Protein AF-A0AAE7DDM7-F1 (afdb_monomer)

Solvent-accessible surface area (backbone atoms only — not comparable to full-atom values): 5883 Å² total; per-residue (Å²): 128,86,75,72,71,53,76,59,52,68,69,49,51,85,79,43,56,76,67,56,48,60,68,43,47,63,59,51,53,55,54,59,73,66,67,57,58,72,69,60,44,40,55,54,49,48,34,56,48,50,20,66,66,39,81,46,70,69,49,22,53,51,31,35,52,51,43,35,53,48,32,52,49,36,30,76,70,62,76,42,50,70,68,55,27,51,56,51,36,50,52,37,52,54,48,34,51,53,35,51,57,60,67,75,105

Radius of gyration: 13.32 Å; Cα contacts (8 Å, |Δi|>4): 83; chains: 1; bounding box: 27×34×37 Å

Organism: NCBI:txid198618

Mean predicted aligned error: 4.73 Å

Structure (mmCIF, N/CA/C/O backbone):
data_AF-A0AAE7DDM7-F1
#
_entry.id   AF-A0AAE7DDM7-F1
#
loop_
_atom_site.group_PDB
_atom_site.id
_atom_site.type_symbol
_atom_site.label_atom_id
_atom_site.label_alt_id
_atom_site.label_comp_id
_atom_site.label_asym_id
_atom_site.label_entity_id
_atom_site.label_seq_id
_atom_site.pdbx_PDB_ins_code
_atom_site.Cartn_x
_atom_site.Cartn_y
_atom_site.Cartn_z
_atom_site.occupancy
_atom_site.B_iso_or_equiv
_atom_site.auth_seq_id
_atom_site.auth_comp_id
_atom_site.auth_asym_id
_atom_site.auth_atom_id
_atom_site.pdbx_PDB_model_num
ATOM 1 N N . MET A 1 1 ? -14.507 24.009 -0.624 1.00 38.53 1 MET A N 1
ATOM 2 C CA . MET A 1 1 ? -13.069 24.293 -0.424 1.00 38.53 1 MET A CA 1
ATOM 3 C C . MET A 1 1 ? -12.324 23.201 -1.165 1.00 38.53 1 MET A C 1
ATOM 5 O O . MET A 1 1 ? -12.713 22.061 -0.948 1.00 38.53 1 MET A O 1
ATOM 9 N N . PRO A 1 2 ? -11.384 23.482 -2.085 1.00 43.41 2 PRO A N 1
ATOM 10 C CA . PRO A 1 2 ? -10.632 22.397 -2.695 1.00 43.41 2 PRO A CA 1
ATOM 11 C C . PRO A 1 2 ? -9.818 21.725 -1.590 1.00 43.41 2 PRO A C 1
ATOM 13 O O . PRO A 1 2 ? -9.114 22.400 -0.838 1.00 43.41 2 PRO A O 1
ATOM 16 N N . ASP A 1 3 ? -10.035 20.420 -1.458 1.00 46.34 3 ASP A N 1
ATOM 17 C CA . ASP A 1 3 ? -9.396 19.514 -0.521 1.00 46.34 3 ASP A CA 1
ATOM 18 C C . ASP A 1 3 ? -7.917 19.848 -0.342 1.00 46.34 3 ASP A C 1
ATOM 20 O O . ASP A 1 3 ? -7.105 19.661 -1.251 1.00 46.34 3 ASP A O 1
ATOM 24 N N . SER A 1 4 ? -7.561 20.325 0.851 1.00 50.06 4 SER A N 1
ATOM 25 C CA . SER A 1 4 ? -6.174 20.340 1.291 1.00 50.06 4 SER A CA 1
ATOM 26 C C . SER A 1 4 ? -5.641 18.927 1.103 1.00 50.06 4 SER A C 1
ATOM 28 O O . SER A 1 4 ? -6.160 17.990 1.716 1.00 50.06 4 SER A O 1
ATOM 30 N N . CYS A 1 5 ? -4.656 18.775 0.219 1.00 52.72 5 CYS A N 1
ATOM 31 C CA . CYS A 1 5 ? -3.901 17.544 0.060 1.00 52.72 5 CYS A CA 1
ATOM 32 C C . CYS A 1 5 ? -3.565 17.035 1.474 1.00 52.72 5 CYS A C 1
ATOM 34 O O . CYS A 1 5 ? -2.960 17.805 2.229 1.00 52.72 5 CYS A O 1
ATOM 36 N N . PRO A 1 6 ? -4.038 15.841 1.889 1.00 61.03 6 PRO A N 1
ATOM 37 C CA . PRO A 1 6 ? -3.800 15.336 3.231 1.00 61.03 6 PRO A CA 1
ATOM 38 C C . PRO A 1 6 ? -2.341 15.547 3.640 1.00 61.03 6 PRO A C 1
ATOM 40 O O . PRO A 1 6 ? -1.443 15.319 2.830 1.00 61.03 6 PRO A O 1
ATOM 43 N N . ASN A 1 7 ? -2.092 15.991 4.875 1.00 65.44 7 ASN A N 1
ATOM 44 C CA . ASN A 1 7 ? -0.753 16.374 5.355 1.00 65.44 7 ASN A CA 1
ATOM 45 C C . ASN A 1 7 ? 0.302 15.278 5.087 1.00 65.44 7 ASN A C 1
ATOM 47 O O . ASN A 1 7 ? 1.475 15.554 4.856 1.00 65.44 7 ASN A O 1
ATOM 51 N N . TYR A 1 8 ? -0.126 14.017 5.043 1.00 67.31 8 TYR A N 1
ATOM 52 C CA . TYR A 1 8 ? 0.732 12.891 4.712 1.00 67.31 8 TYR A CA 1
ATOM 53 C C . TYR A 1 8 ? 1.134 12.810 3.222 1.00 67.31 8 TYR A C 1
ATOM 55 O O . TYR A 1 8 ? 2.272 12.459 2.927 1.00 67.31 8 TYR A O 1
ATOM 63 N N . LEU A 1 9 ? 0.276 13.215 2.278 1.00 65.50 9 LEU A N 1
ATOM 64 C CA . LEU A 1 9 ? 0.630 13.299 0.854 1.00 65.50 9 LEU A CA 1
ATOM 65 C C . LEU A 1 9 ? 1.652 14.396 0.590 1.00 65.50 9 LEU A C 1
ATOM 67 O O . LEU A 1 9 ? 2.595 14.176 -0.164 1.00 65.50 9 LEU A O 1
ATOM 71 N N . ALA A 1 10 ? 1.527 15.538 1.268 1.00 66.69 10 ALA A N 1
ATOM 72 C CA . ALA A 1 10 ? 2.528 16.601 1.200 1.00 66.69 10 ALA A CA 1
ATOM 73 C C . ALA A 1 10 ? 3.920 16.126 1.664 1.00 66.69 10 ALA A C 1
ATOM 75 O O . ALA A 1 10 ? 4.930 16.622 1.171 1.00 66.69 10 ALA A O 1
ATOM 76 N N . LYS A 1 11 ? 3.984 15.139 2.571 1.00 69.81 11 LYS A N 1
ATOM 77 C CA . LYS A 1 11 ? 5.241 14.513 3.017 1.00 69.81 11 LYS A CA 1
ATOM 78 C C . LYS A 1 11 ? 5.796 13.488 2.023 1.00 69.81 11 LYS A C 1
ATOM 80 O O . LYS A 1 11 ? 7.004 13.292 1.986 1.00 69.81 11 LYS A O 1
ATOM 85 N N . MET A 1 12 ? 4.941 12.843 1.230 1.00 71.56 12 MET A N 1
ATOM 86 C CA . MET A 1 12 ? 5.340 11.796 0.279 1.00 71.56 12 MET A CA 1
ATOM 87 C C . MET A 1 12 ? 5.722 12.352 -1.098 1.00 71.56 12 MET A C 1
ATOM 89 O O . MET A 1 12 ? 6.686 11.882 -1.705 1.00 71.56 12 MET A O 1
ATOM 93 N N . LEU A 1 13 ? 5.000 13.375 -1.568 1.00 66.69 13 LEU A N 1
ATOM 94 C CA . LEU A 1 13 ? 5.155 13.988 -2.892 1.00 66.69 13 LEU A CA 1
ATOM 95 C C . LEU A 1 13 ? 6.586 14.442 -3.243 1.00 66.69 13 LEU A C 1
ATOM 97 O O . LEU A 1 13 ? 6.978 14.233 -4.387 1.00 66.69 13 LEU A O 1
ATOM 101 N N . PRO A 1 14 ? 7.406 14.996 -2.325 1.00 70.12 14 PRO A N 1
ATOM 102 C CA . PRO A 1 14 ? 8.778 15.394 -2.651 1.00 70.12 14 PRO A CA 1
ATOM 103 C C . PRO A 1 14 ? 9.695 14.229 -3.050 1.00 70.12 14 PRO A C 1
ATOM 105 O O . PRO A 1 14 ? 10.766 14.462 -3.601 1.00 70.12 14 PRO A O 1
ATOM 108 N N . SER A 1 15 ? 9.299 12.988 -2.749 1.00 72.81 15 SER A N 1
ATOM 109 C CA . SER A 1 15 ? 10.070 11.780 -3.055 1.00 72.81 15 SER A CA 1
ATOM 110 C C . SER A 1 15 ? 9.621 11.058 -4.328 1.00 72.81 15 SER A C 1
ATOM 112 O O . SER A 1 15 ? 10.135 9.974 -4.600 1.00 72.81 15 SER A O 1
ATOM 114 N N . LEU A 1 16 ? 8.654 11.625 -5.059 1.00 79.75 16 LEU A N 1
ATOM 115 C CA . LEU A 1 16 ? 8.061 11.031 -6.254 1.00 79.75 16 LEU A CA 1
ATOM 116 C C . LEU A 1 16 ? 8.293 11.927 -7.466 1.00 79.75 16 LEU A C 1
ATOM 118 O O . LEU A 1 16 ? 8.093 13.142 -7.413 1.00 79.75 16 LEU A O 1
ATOM 122 N N . ASN A 1 17 ? 8.671 11.320 -8.585 1.00 84.75 17 ASN A N 1
ATOM 123 C CA . ASN A 1 17 ? 8.625 11.992 -9.874 1.00 84.75 17 ASN A CA 1
ATOM 124 C C . ASN A 1 17 ? 7.156 12.145 -10.348 1.00 84.75 17 ASN A C 1
ATOM 126 O O . ASN A 1 17 ? 6.250 11.508 -9.803 1.00 84.75 17 ASN A O 1
ATOM 130 N N . PRO A 1 18 ? 6.868 12.985 -11.360 1.00 83.38 18 PRO A N 1
ATOM 131 C CA . PRO A 1 18 ? 5.491 13.219 -11.800 1.00 83.38 18 PRO A CA 1
ATOM 132 C C . PRO A 1 18 ? 4.734 11.967 -12.271 1.00 83.38 18 PRO A C 1
ATOM 134 O O . PRO A 1 18 ? 3.522 11.895 -12.079 1.00 83.38 18 PRO A O 1
ATOM 137 N N . ALA A 1 19 ? 5.421 10.988 -12.871 1.00 83.88 19 ALA A N 1
ATOM 138 C CA . ALA A 1 19 ? 4.796 9.745 -13.323 1.00 83.88 19 ALA A CA 1
ATOM 139 C C . ALA A 1 19 ? 4.425 8.849 -12.133 1.00 83.88 19 ALA A C 1
ATOM 141 O O . ALA A 1 19 ? 3.294 8.377 -12.045 1.00 83.88 19 ALA A O 1
ATOM 142 N N . GLU A 1 20 ? 5.336 8.711 -11.170 1.00 85.25 20 GLU A N 1
ATOM 143 C CA . GLU A 1 20 ? 5.096 8.011 -9.905 1.00 85.25 20 GLU A CA 1
ATOM 144 C C . GLU A 1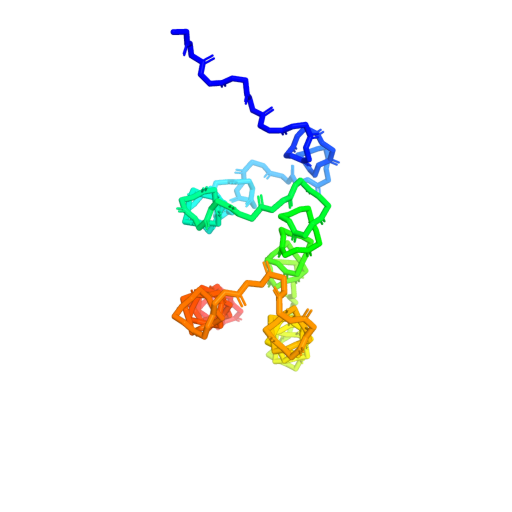 20 ? 3.933 8.646 -9.129 1.00 85.25 20 GLU A C 1
ATOM 146 O O . GLU A 1 20 ? 3.020 7.960 -8.669 1.00 85.25 20 GLU A O 1
ATOM 151 N N . ALA A 1 21 ? 3.913 9.976 -9.023 1.00 83.81 21 ALA A N 1
ATOM 152 C CA . ALA A 1 21 ? 2.824 10.685 -8.364 1.00 83.81 21 ALA A CA 1
ATOM 153 C C . ALA A 1 21 ? 1.475 10.414 -9.052 1.00 83.81 21 ALA A C 1
ATOM 155 O O . ALA A 1 21 ? 0.484 10.166 -8.365 1.00 83.81 21 ALA A O 1
ATOM 156 N N . ALA A 1 22 ? 1.432 10.417 -10.389 1.00 84.94 22 ALA A N 1
ATOM 157 C CA . ALA A 1 22 ? 0.218 10.125 -11.148 1.00 84.94 22 ALA A CA 1
ATOM 158 C C . ALA A 1 22 ? -0.277 8.682 -10.938 1.00 84.94 22 ALA A C 1
ATOM 160 O O . ALA A 1 22 ? -1.481 8.468 -10.797 1.00 84.94 22 ALA A O 1
ATOM 161 N N . GLU A 1 23 ? 0.632 7.710 -10.857 1.00 85.31 23 GLU A N 1
ATOM 162 C CA . GLU A 1 23 ? 0.300 6.303 -10.599 1.00 85.31 23 GLU A CA 1
ATOM 163 C C . GLU A 1 23 ? -0.215 6.074 -9.166 1.00 85.31 23 GLU A C 1
ATOM 165 O O . GLU A 1 23 ? -1.057 5.205 -8.929 1.00 85.31 23 GLU A O 1
ATOM 170 N N . LEU A 1 24 ? 0.231 6.889 -8.204 1.00 86.88 24 LEU A N 1
ATOM 171 C CA . LEU A 1 24 ? -0.174 6.775 -6.803 1.00 86.88 24 LEU A CA 1
ATOM 172 C C . LEU A 1 24 ? -1.559 7.382 -6.510 1.00 86.88 24 LEU A C 1
ATOM 174 O O . LEU A 1 24 ? -2.234 6.944 -5.573 1.00 86.88 24 LEU A O 1
ATOM 178 N N . VAL A 1 25 ? -2.002 8.373 -7.296 1.00 87.12 25 VAL A N 1
ATOM 179 C CA . VAL A 1 25 ? -3.260 9.119 -7.079 1.00 87.12 25 VAL A CA 1
ATOM 180 C C . VAL A 1 25 ? -4.491 8.214 -6.907 1.00 87.12 25 VAL A C 1
ATOM 182 O O . VAL A 1 25 ? -5.221 8.428 -5.934 1.00 87.12 25 VAL A O 1
ATOM 185 N N . PRO A 1 26 ? -4.746 7.202 -7.764 1.00 88.12 26 PRO A N 1
ATOM 186 C CA . PRO A 1 26 ? -5.898 6.316 -7.600 1.00 88.12 26 PRO A CA 1
ATOM 187 C C . PRO A 1 26 ? -5.881 5.579 -6.256 1.00 88.12 26 PRO A C 1
ATOM 189 O O . PRO A 1 26 ? -6.885 5.570 -5.542 1.00 88.12 26 PRO A O 1
ATOM 192 N N . SER A 1 27 ? -4.720 5.034 -5.872 1.00 91.75 27 SER A N 1
ATOM 193 C CA . SER A 1 27 ? -4.554 4.288 -4.621 1.00 91.75 27 SER A CA 1
ATOM 194 C C . SER A 1 27 ? -4.781 5.181 -3.398 1.00 91.75 27 SER A C 1
ATOM 196 O O . SER A 1 27 ? -5.423 4.791 -2.427 1.00 91.75 27 SER A O 1
ATOM 198 N N . VAL A 1 28 ? -4.293 6.419 -3.459 1.00 88.94 28 VAL A N 1
ATOM 199 C CA . VA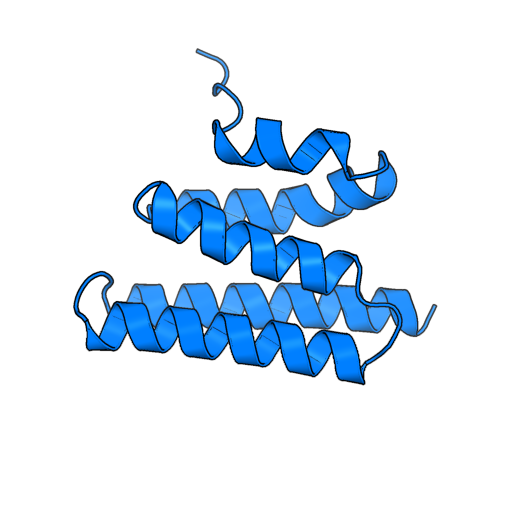L A 1 28 ? -4.468 7.424 -2.407 1.00 88.94 28 VAL A CA 1
ATOM 200 C C . VAL A 1 28 ? -5.919 7.883 -2.283 1.00 88.94 28 VAL A C 1
ATOM 202 O O . VAL A 1 28 ? -6.403 8.084 -1.167 1.00 88.94 28 VAL A O 1
ATOM 205 N N . GLY A 1 29 ? -6.618 8.053 -3.407 1.00 89.81 29 GLY A N 1
ATOM 206 C CA . GLY A 1 29 ? -8.038 8.397 -3.423 1.00 89.81 29 GLY A CA 1
ATOM 207 C C . GLY A 1 29 ? -8.887 7.315 -2.757 1.00 89.81 29 GLY A C 1
ATOM 208 O O . GLY A 1 29 ? -9.690 7.624 -1.875 1.00 89.81 29 GLY A O 1
ATOM 209 N N . ALA A 1 30 ? -8.645 6.051 -3.115 1.00 92.50 30 ALA A N 1
ATOM 210 C CA . ALA A 1 30 ? -9.291 4.900 -2.488 1.00 92.50 30 ALA A CA 1
ATOM 211 C C . ALA A 1 30 ? -8.976 4.818 -0.987 1.00 92.50 30 ALA A C 1
ATOM 213 O O . ALA A 1 30 ? -9.885 4.677 -0.174 1.00 92.50 30 ALA A O 1
ATOM 214 N N . LEU A 1 31 ? -7.712 5.019 -0.600 1.00 93.38 31 LEU A N 1
ATOM 215 C CA . LEU A 1 31 ? -7.304 5.029 0.803 1.00 93.38 31 LEU A CA 1
ATOM 216 C C . LEU A 1 31 ? -8.020 6.114 1.620 1.00 93.38 31 LEU A C 1
ATOM 218 O O . LEU A 1 31 ? -8.455 5.859 2.741 1.00 93.38 31 LEU A O 1
ATOM 222 N N . LYS A 1 32 ? -8.178 7.323 1.064 1.00 90.31 32 LYS A N 1
ATOM 223 C CA . LYS A 1 32 ? -8.920 8.413 1.719 1.00 90.31 32 LYS A CA 1
ATOM 224 C C . LYS A 1 32 ? -10.393 8.063 1.916 1.00 90.31 32 LYS A C 1
ATOM 226 O O . LYS A 1 32 ? -10.958 8.413 2.949 1.00 90.31 32 LYS A O 1
ATOM 231 N N . ALA A 1 33 ? -11.002 7.356 0.967 1.00 92.12 33 ALA A N 1
ATOM 232 C CA . ALA A 1 33 ? -12.394 6.929 1.070 1.00 92.12 33 ALA A CA 1
ATOM 233 C C . ALA A 1 33 ? -12.633 5.903 2.194 1.00 92.12 33 ALA A C 1
ATOM 235 O O . ALA A 1 33 ? -13.754 5.807 2.687 1.00 92.12 33 ALA A O 1
ATOM 236 N N . LEU A 1 34 ? -11.594 5.182 2.638 1.00 91.62 34 LEU A N 1
ATOM 237 C CA . LEU A 1 34 ? -11.696 4.249 3.764 1.00 91.62 34 LEU A CA 1
ATOM 238 C C . LEU A 1 34 ? -11.843 4.953 5.120 1.00 91.62 34 LEU A C 1
ATOM 240 O O . LEU A 1 34 ? -12.277 4.316 6.072 1.00 91.62 34 LEU A O 1
ATOM 244 N N . GLY A 1 35 ? -11.509 6.244 5.232 1.00 90.31 35 GLY A N 1
ATOM 245 C CA . GLY A 1 35 ? -11.712 7.005 6.471 1.00 90.31 35 GLY A CA 1
ATOM 246 C C . GLY A 1 35 ? -10.882 6.505 7.659 1.00 90.31 35 GLY A C 1
ATOM 247 O O . GLY A 1 35 ? -11.357 6.526 8.791 1.00 90.31 35 GLY A 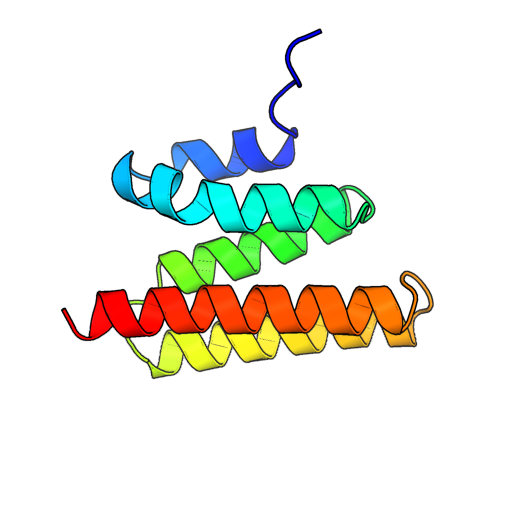O 1
ATOM 248 N N . LEU A 1 36 ? -9.661 6.023 7.402 1.00 90.75 36 LEU A N 1
ATOM 249 C CA . LEU A 1 36 ? -8.704 5.659 8.450 1.00 90.75 36 LEU A CA 1
ATOM 250 C C . LEU A 1 36 ? -8.284 6.892 9.265 1.00 90.75 36 LEU A C 1
ATOM 252 O O . LEU A 1 36 ? -8.255 8.003 8.741 1.00 90.75 36 LEU A O 1
ATOM 256 N N . GLU A 1 37 ? -7.882 6.687 10.521 1.00 90.12 37 GLU A N 1
ATOM 257 C CA . GLU A 1 37 ? -7.206 7.737 11.293 1.00 90.12 37 GLU A CA 1
ATOM 258 C C . GLU A 1 37 ? -5.891 8.165 10.621 1.00 90.12 37 GLU A C 1
ATOM 260 O O . GLU A 1 37 ? -5.197 7.335 10.030 1.00 90.12 37 GLU A O 1
ATOM 265 N N . ASP A 1 38 ? -5.508 9.437 10.774 1.00 86.12 38 ASP A N 1
ATOM 266 C CA . ASP A 1 38 ? -4.373 10.067 10.080 1.00 86.12 38 ASP A CA 1
ATOM 267 C C . ASP A 1 38 ? -3.072 9.244 10.112 1.00 86.12 38 ASP A C 1
ATOM 269 O O . ASP A 1 38 ? -2.393 9.110 9.091 1.00 86.12 38 ASP A O 1
ATOM 273 N N . ASN A 1 39 ? -2.716 8.674 11.269 1.00 88.62 39 ASN A N 1
ATOM 274 C CA . ASN A 1 39 ? -1.499 7.866 11.411 1.00 88.62 39 ASN A CA 1
ATOM 275 C C . ASN A 1 39 ? -1.593 6.561 10.614 1.00 88.62 39 ASN A C 1
ATOM 277 O O . ASN A 1 39 ? -0.663 6.208 9.891 1.00 88.62 39 ASN A O 1
ATOM 281 N N . SER A 1 40 ? -2.728 5.869 10.710 1.00 92.81 40 SER A N 1
ATOM 282 C CA . SER A 1 40 ? -2.964 4.617 9.993 1.00 92.81 40 SER A CA 1
ATOM 283 C C . SER A 1 40 ? -3.065 4.841 8.488 1.00 92.81 40 SER A C 1
ATOM 285 O O . SER A 1 40 ? -2.543 4.053 7.700 1.00 92.81 40 SER A O 1
ATOM 287 N N . GLN A 1 41 ? -3.679 5.952 8.085 1.00 92.75 41 GLN A N 1
ATOM 288 C CA . GLN A 1 41 ? -3.741 6.388 6.700 1.00 92.75 41 GLN A CA 1
ATOM 289 C C . GLN A 1 41 ? -2.344 6.690 6.147 1.00 92.75 41 GLN A C 1
ATOM 291 O O . GLN A 1 41 ? -2.015 6.251 5.048 1.00 92.75 41 GLN A O 1
ATOM 296 N N . PHE A 1 42 ? -1.489 7.380 6.909 1.00 90.88 42 PHE A N 1
ATOM 297 C CA . PHE A 1 42 ? -0.105 7.621 6.501 1.00 90.88 42 PHE A CA 1
ATOM 298 C C . PHE A 1 42 ? 0.680 6.316 6.343 1.00 90.88 42 PHE A C 1
ATOM 300 O O . PHE A 1 42 ? 1.320 6.120 5.313 1.00 90.88 42 PHE A O 1
ATOM 307 N N . THR A 1 43 ? 0.604 5.405 7.315 1.00 93.62 43 THR A N 1
ATOM 308 C CA . THR A 1 43 ? 1.301 4.114 7.245 1.00 93.62 43 THR A CA 1
ATOM 309 C C . THR A 1 43 ? 0.834 3.275 6.053 1.00 93.62 43 THR A C 1
ATOM 311 O O . THR A 1 43 ? 1.668 2.754 5.316 1.00 93.62 43 THR A O 1
ATOM 314 N N . ALA A 1 44 ? -0.474 3.200 5.794 1.00 95.62 44 ALA A N 1
ATOM 315 C CA . ALA A 1 44 ? -0.996 2.531 4.603 1.00 95.62 44 ALA A CA 1
ATOM 316 C C . ALA A 1 44 ? -0.493 3.182 3.303 1.00 95.62 44 ALA A C 1
ATOM 318 O O . ALA A 1 44 ? -0.112 2.481 2.365 1.00 95.62 44 ALA A O 1
ATOM 319 N N . ALA A 1 45 ? -0.437 4.516 3.251 1.00 93.81 45 ALA A N 1
ATOM 320 C CA . ALA A 1 45 ? 0.085 5.238 2.097 1.00 93.81 45 ALA A CA 1
ATOM 321 C C . ALA A 1 45 ? 1.574 4.944 1.848 1.00 93.81 45 ALA A C 1
ATOM 323 O O . ALA A 1 45 ? 1.977 4.821 0.692 1.00 93.81 45 ALA A O 1
ATOM 324 N N . LEU A 1 46 ? 2.380 4.771 2.903 1.00 93.25 46 LEU A N 1
ATOM 325 C CA . LEU A 1 46 ? 3.779 4.359 2.765 1.00 93.25 46 LEU A CA 1
ATOM 326 C C . LEU A 1 46 ? 3.894 2.999 2.074 1.00 93.25 46 LEU A C 1
ATOM 328 O O . LEU A 1 46 ? 4.641 2.896 1.111 1.00 93.25 46 LEU A O 1
ATOM 332 N N . TYR A 1 47 ? 3.108 1.993 2.468 1.00 96.19 47 TYR A N 1
ATOM 333 C CA . TYR A 1 47 ? 3.136 0.695 1.781 1.00 96.19 47 TYR A CA 1
ATOM 334 C C . TYR A 1 47 ? 2.765 0.802 0.297 1.00 96.19 47 TYR A C 1
ATOM 336 O O . TYR A 1 47 ? 3.420 0.186 -0.539 1.00 96.19 47 TYR A O 1
ATOM 344 N N . LEU A 1 48 ? 1.767 1.623 -0.050 1.00 95.50 48 LEU A N 1
ATOM 345 C CA . LEU A 1 48 ? 1.404 1.876 -1.451 1.00 95.50 48 LEU A CA 1
ATOM 346 C C . LEU A 1 48 ? 2.551 2.523 -2.240 1.00 95.50 48 LEU A C 1
ATOM 348 O O . LEU A 1 48 ? 2.768 2.193 -3.404 1.00 95.50 48 LEU A O 1
ATOM 352 N N . MET A 1 49 ? 3.297 3.430 -1.611 1.00 94.00 49 MET A N 1
ATOM 353 C CA . MET A 1 49 ? 4.469 4.057 -2.216 1.00 94.00 49 MET A CA 1
ATOM 354 C C . MET A 1 49 ? 5.636 3.081 -2.370 1.00 94.00 49 MET A C 1
ATOM 356 O O . MET A 1 49 ? 6.299 3.100 -3.401 1.00 94.00 49 MET A O 1
ATOM 360 N N . GLU A 1 50 ? 5.891 2.223 -1.384 1.00 94.81 50 GLU A N 1
ATOM 361 C CA . GLU A 1 50 ? 6.936 1.203 -1.496 1.00 94.81 50 GLU A CA 1
ATOM 362 C C . GLU A 1 50 ? 6.606 0.192 -2.610 1.00 94.81 50 GLU A C 1
ATOM 364 O O . GLU A 1 50 ? 7.478 -0.154 -3.401 1.00 94.81 50 GLU A O 1
ATOM 369 N N . MET A 1 51 ? 5.333 -0.193 -2.783 1.00 95.62 51 MET A N 1
ATOM 37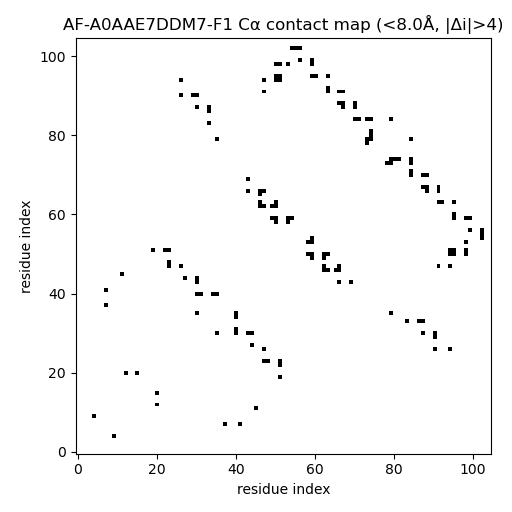0 C CA . MET A 1 51 ? 4.905 -1.000 -3.939 1.00 95.62 51 MET A CA 1
ATOM 371 C C . MET A 1 51 ? 5.130 -0.274 -5.272 1.00 95.62 51 MET A C 1
ATOM 373 O O . MET A 1 51 ? 5.568 -0.873 -6.253 1.00 95.62 51 MET A O 1
ATOM 377 N N . LEU A 1 52 ? 4.862 1.030 -5.325 1.00 93.69 52 LEU A N 1
ATOM 378 C CA . LEU A 1 52 ? 5.146 1.838 -6.509 1.00 93.69 52 LEU A CA 1
ATOM 379 C C . LEU A 1 52 ? 6.652 1.903 -6.819 1.00 93.69 52 LEU A C 1
ATOM 381 O O . LEU A 1 52 ? 7.033 1.894 -7.985 1.00 93.69 52 LEU A O 1
ATOM 385 N N . LYS A 1 53 ? 7.503 1.947 -5.791 1.00 91.94 53 LYS A N 1
ATOM 386 C CA . LYS A 1 53 ? 8.966 2.004 -5.928 1.00 91.94 53 LYS A CA 1
ATOM 387 C C . LYS A 1 53 ? 9.615 0.642 -6.163 1.00 91.94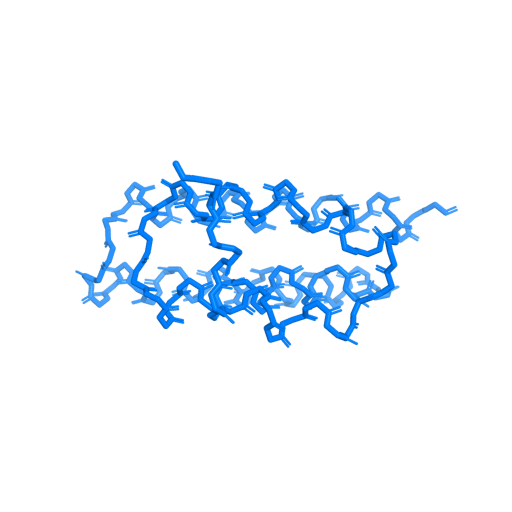 53 LYS A C 1
ATOM 389 O O . LYS A 1 53 ? 10.767 0.598 -6.585 1.00 91.94 53 LYS A O 1
ATOM 394 N N . ALA A 1 54 ? 8.891 -0.449 -5.925 1.00 94.94 54 ALA A N 1
ATOM 395 C CA . ALA A 1 54 ? 9.386 -1.796 -6.150 1.00 94.94 54 ALA A CA 1
ATOM 396 C C . ALA A 1 54 ? 9.834 -1.984 -7.608 1.00 94.94 54 ALA A C 1
ATOM 398 O O . ALA A 1 54 ? 9.132 -1.617 -8.562 1.00 94.94 54 ALA A O 1
ATOM 399 N N . THR A 1 55 ? 11.014 -2.576 -7.758 1.00 94.62 55 THR A N 1
ATOM 400 C CA . THR A 1 55 ? 11.669 -2.865 -9.040 1.00 94.62 55 THR A CA 1
ATOM 401 C C . THR A 1 55 ? 11.644 -4.350 -9.384 1.00 94.62 55 THR A C 1
ATOM 403 O O . THR A 1 55 ? 11.902 -4.725 -10.525 1.00 94.62 55 THR A O 1
ATOM 406 N N . THR A 1 56 ? 11.293 -5.197 -8.414 1.00 96.62 56 THR A N 1
ATOM 407 C CA . THR A 1 56 ? 11.139 -6.644 -8.588 1.00 96.62 56 THR A CA 1
ATOM 408 C C . THR A 1 56 ? 9.785 -7.134 -8.073 1.00 96.62 56 THR A C 1
ATOM 410 O O . THR A 1 56 ? 9.187 -6.536 -7.177 1.00 96.62 56 THR A O 1
ATOM 413 N N . GLU A 1 57 ? 9.307 -8.261 -8.607 1.00 96.62 57 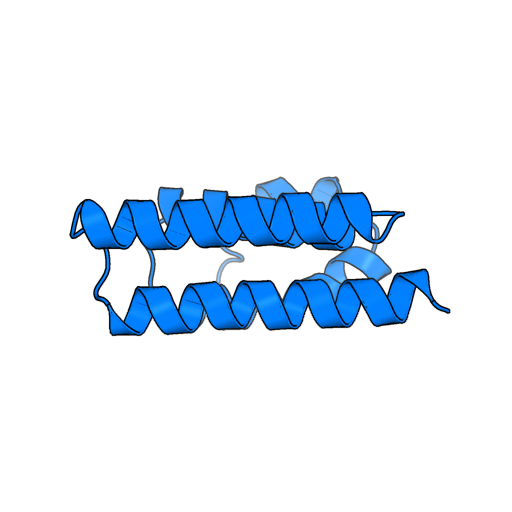GLU A N 1
ATOM 414 C CA . GLU A 1 57 ? 8.089 -8.912 -8.099 1.00 96.62 57 GLU A CA 1
ATOM 415 C C . GLU A 1 57 ? 8.225 -9.324 -6.625 1.00 96.62 57 GLU A C 1
ATOM 417 O O . GLU A 1 57 ? 7.270 -9.218 -5.862 1.00 96.62 57 GLU A O 1
ATOM 422 N N . ALA A 1 58 ? 9.428 -9.716 -6.193 1.00 97.50 58 ALA A N 1
ATOM 423 C CA . ALA A 1 58 ? 9.691 -10.080 -4.803 1.00 97.50 58 ALA A CA 1
ATOM 424 C C . ALA A 1 58 ? 9.528 -8.888 -3.840 1.00 97.50 58 ALA A C 1
ATOM 426 O O . ALA A 1 58 ? 8.962 -9.044 -2.758 1.00 97.50 58 ALA A O 1
ATOM 427 N N . GLU A 1 59 ? 9.987 -7.693 -4.230 1.00 97.19 59 GLU A N 1
ATOM 428 C CA . GLU A 1 59 ? 9.764 -6.458 -3.464 1.00 97.19 59 GLU A CA 1
ATOM 429 C C . GLU A 1 59 ? 8.272 -6.107 -3.401 1.00 97.19 59 GLU A C 1
ATOM 431 O O . GLU A 1 59 ? 7.766 -5.777 -2.327 1.00 97.19 59 GLU A O 1
ATOM 436 N N . LEU A 1 60 ? 7.546 -6.242 -4.520 1.00 96.56 60 LEU A N 1
ATOM 437 C CA . LEU A 1 60 ? 6.095 -6.033 -4.549 1.00 96.56 60 LEU A CA 1
ATOM 438 C C . LEU A 1 60 ? 5.371 -6.956 -3.576 1.00 96.56 60 LEU A C 1
ATOM 440 O O . LEU A 1 60 ? 4.588 -6.481 -2.753 1.00 96.56 60 LEU A O 1
ATOM 444 N N . ASP A 1 61 ? 5.641 -8.258 -3.646 1.00 97.69 61 ASP A N 1
ATOM 445 C CA . ASP A 1 61 ? 4.989 -9.239 -2.784 1.00 97.69 61 ASP A CA 1
ATOM 446 C C . ASP A 1 61 ? 5.335 -8.998 -1.309 1.00 97.69 61 ASP A C 1
ATOM 448 O O . ASP A 1 61 ? 4.468 -9.114 -0.441 1.00 97.69 61 ASP A O 1
ATOM 452 N N . MET A 1 62 ? 6.573 -8.597 -1.004 1.00 98.19 62 MET A N 1
ATOM 453 C CA . MET A 1 62 ? 6.973 -8.217 0.351 1.00 98.19 62 MET A CA 1
ATOM 454 C C . MET A 1 62 ? 6.156 -7.025 0.867 1.00 98.19 62 MET A C 1
ATOM 456 O O . MET A 1 62 ? 5.556 -7.121 1.940 1.00 98.19 62 MET A O 1
ATOM 460 N N . HIS A 1 63 ? 6.104 -5.916 0.126 1.00 97.94 63 HIS A N 1
ATOM 461 C CA . HIS A 1 63 ? 5.386 -4.715 0.559 1.00 97.94 63 HIS A CA 1
ATOM 462 C C . HIS A 1 63 ? 3.871 -4.933 0.614 1.00 97.94 63 HIS A C 1
ATOM 464 O O . HIS A 1 63 ? 3.221 -4.468 1.551 1.00 97.94 63 HIS A O 1
ATOM 470 N N . MET A 1 64 ? 3.311 -5.693 -0.331 1.00 98.31 64 MET A N 1
ATOM 471 C CA . MET A 1 64 ? 1.908 -6.112 -0.330 1.00 98.31 64 MET A CA 1
ATOM 472 C C . MET A 1 64 ? 1.568 -6.900 0.937 1.00 98.31 64 MET A C 1
ATOM 474 O O . MET A 1 64 ? 0.613 -6.562 1.636 1.00 98.31 64 MET A O 1
ATOM 478 N N . ASN A 1 65 ? 2.372 -7.909 1.280 1.00 98.38 65 ASN A N 1
ATOM 479 C CA . ASN A 1 65 ? 2.147 -8.723 2.473 1.00 98.38 65 ASN A CA 1
ATOM 480 C C . ASN A 1 65 ? 2.321 -7.918 3.771 1.00 98.38 65 ASN A C 1
ATOM 482 O O . ASN A 1 65 ? 1.557 -8.115 4.714 1.00 98.38 65 ASN A O 1
ATOM 486 N N . GLN A 1 66 ? 3.268 -6.975 3.822 1.00 98.31 66 GLN A N 1
ATOM 487 C CA . GLN A 1 66 ? 3.404 -6.055 4.958 1.00 98.31 66 GLN A CA 1
ATOM 488 C C . GLN A 1 66 ? 2.176 -5.146 5.109 1.00 98.31 66 GLN A C 1
ATOM 490 O O . GLN A 1 66 ? 1.669 -4.993 6.220 1.00 98.31 66 GLN A O 1
ATOM 495 N N . GLY A 1 67 ? 1.664 -4.592 4.005 1.00 98.19 67 GLY A N 1
ATOM 496 C CA . GLY A 1 67 ? 0.432 -3.803 4.003 1.00 98.19 67 GLY A CA 1
ATOM 497 C C . GLY A 1 67 ? -0.769 -4.609 4.503 1.00 98.19 67 GLY A C 1
ATOM 498 O O . GLY A 1 67 ? -1.500 -4.154 5.383 1.00 98.19 67 GLY A O 1
ATOM 499 N N . LYS A 1 68 ? -0.937 -5.844 4.018 1.00 98.56 68 LYS A N 1
ATOM 500 C CA . LYS A 1 68 ? -2.002 -6.750 4.479 1.00 98.56 68 LYS A CA 1
ATOM 501 C C . LYS A 1 68 ? -1.884 -7.076 5.966 1.00 98.56 68 LYS A C 1
ATOM 503 O O . LYS A 1 68 ? -2.855 -6.913 6.698 1.00 98.56 68 LYS A O 1
ATOM 508 N N . GLY A 1 69 ? -0.689 -7.433 6.438 1.00 98.44 69 GLY A N 1
ATOM 509 C CA . GLY A 1 69 ? -0.446 -7.680 7.862 1.00 98.44 69 GLY A CA 1
ATOM 510 C C . GLY A 1 69 ? -0.726 -6.450 8.734 1.00 98.44 69 GLY A C 1
ATOM 511 O O . GLY A 1 69 ? -1.246 -6.575 9.842 1.00 98.44 69 GLY A O 1
ATOM 512 N N . PHE A 1 70 ? -0.453 -5.245 8.226 1.00 98.31 70 PHE A N 1
ATOM 513 C CA . PHE A 1 70 ? -0.844 -4.000 8.884 1.00 98.31 70 PHE A CA 1
ATOM 514 C C . PHE A 1 70 ? -2.373 -3.850 8.978 1.00 98.31 70 PHE A C 1
ATOM 516 O O . PHE A 1 70 ? -2.883 -3.579 10.066 1.00 98.31 70 PHE A O 1
ATOM 523 N N . ALA A 1 71 ? -3.112 -4.077 7.887 1.00 98.31 71 ALA A N 1
ATOM 524 C CA . ALA A 1 71 ? -4.578 -4.030 7.884 1.00 98.31 71 ALA A CA 1
ATOM 525 C C . ALA A 1 71 ? -5.191 -5.037 8.875 1.00 98.31 71 ALA A C 1
ATOM 527 O O . ALA A 1 71 ? -6.050 -4.683 9.687 1.00 98.31 71 ALA A O 1
ATOM 528 N N . GLU A 1 72 ? -4.692 -6.274 8.867 1.00 98.31 72 GLU A N 1
ATOM 529 C CA . GLU A 1 72 ? -5.091 -7.323 9.806 1.00 98.31 72 GLU A CA 1
ATOM 530 C C . GLU A 1 72 ? -4.776 -6.934 11.254 1.00 98.31 72 GLU A C 1
ATOM 532 O O . GLU A 1 72 ? -5.604 -7.136 12.144 1.00 98.31 72 GLU A O 1
ATOM 537 N N . GLY A 1 73 ? -3.618 -6.315 11.499 1.00 98.12 73 GLY A N 1
ATOM 538 C CA . GLY A 1 73 ? -3.231 -5.783 12.804 1.00 98.12 73 GLY A CA 1
ATOM 539 C C . GLY A 1 73 ? -4.206 -4.724 13.324 1.00 98.12 73 GLY A C 1
ATOM 540 O O . GLY A 1 73 ? -4.658 -4.819 14.468 1.00 98.12 73 GLY A O 1
ATOM 541 N N . LEU A 1 74 ? -4.599 -3.763 12.478 1.00 97.81 74 LEU A N 1
ATOM 542 C CA . LEU A 1 74 ? -5.612 -2.757 12.818 1.00 97.81 74 LEU A CA 1
ATOM 543 C C . LEU A 1 74 ? -6.965 -3.403 13.151 1.00 97.81 74 LEU A C 1
ATOM 545 O O . LEU A 1 74 ? -7.618 -3.015 14.123 1.00 97.81 74 LEU A O 1
ATOM 549 N N . SER A 1 75 ? -7.382 -4.400 12.365 1.00 97.75 75 SER A N 1
ATOM 550 C CA . SER A 1 75 ? -8.637 -5.129 12.578 1.00 97.75 75 SER A CA 1
ATOM 551 C C . SER A 1 75 ? -8.612 -5.932 13.881 1.00 97.75 75 SER A C 1
ATOM 553 O O . SER A 1 75 ? -9.549 -5.859 14.677 1.00 97.75 75 SER A O 1
ATOM 555 N N . CYS A 1 76 ? -7.525 -6.658 14.155 1.00 97.81 76 CYS A N 1
ATOM 556 C CA . CYS A 1 76 ? -7.326 -7.403 15.401 1.00 97.81 76 CYS A CA 1
ATOM 557 C C . CYS A 1 76 ? -7.327 -6.481 16.628 1.00 97.81 76 CYS A C 1
ATOM 559 O O . CYS A 1 76 ? -7.916 -6.814 17.658 1.00 97.81 76 CYS A O 1
ATOM 561 N N . ALA A 1 77 ? -6.725 -5.295 16.504 1.00 96.88 77 ALA A N 1
ATOM 562 C CA . ALA A 1 77 ? -6.750 -4.251 17.524 1.00 96.88 77 ALA A CA 1
ATOM 563 C C . ALA A 1 77 ? -8.102 -3.516 17.627 1.00 96.88 77 ALA A C 1
ATOM 565 O O . ALA A 1 77 ? -8.253 -2.647 18.484 1.00 96.88 77 ALA A O 1
ATOM 566 N N . LYS A 1 78 ? -9.088 -3.866 16.785 1.00 96.12 78 LYS A N 1
ATOM 567 C CA . LYS A 1 78 ? -10.420 -3.242 16.693 1.00 96.12 78 LYS A CA 1
ATOM 568 C C . LYS A 1 78 ? -10.382 -1.745 16.362 1.00 96.12 78 LYS A C 1
ATOM 570 O O . LYS A 1 78 ? -11.314 -1.021 16.701 1.00 96.12 78 LYS A O 1
ATOM 575 N N . GLN A 1 79 ? -9.318 -1.286 15.705 1.00 96.44 79 GLN A N 1
ATOM 576 C CA . GLN A 1 79 ? -9.198 0.095 15.225 1.00 96.44 79 GLN A CA 1
ATOM 577 C C . GLN A 1 79 ? -9.971 0.312 13.921 1.00 96.44 79 GLN A C 1
ATOM 579 O O . GLN A 1 79 ? -10.393 1.425 13.628 1.00 96.44 79 GLN A O 1
ATOM 584 N N . ILE A 1 80 ? -10.186 -0.756 13.151 1.00 97.06 80 ILE A N 1
ATOM 585 C CA . ILE A 1 80 ? -11.028 -0.763 11.954 1.00 97.06 80 ILE A CA 1
ATOM 586 C C . ILE A 1 80 ? -11.982 -1.958 11.993 1.00 97.06 80 ILE A C 1
ATOM 588 O O . ILE A 1 80 ? -11.740 -2.937 12.703 1.00 97.06 80 ILE A O 1
ATOM 592 N N . SER A 1 81 ? -13.071 -1.895 11.225 1.00 97.00 81 SER A N 1
ATOM 593 C CA . SER A 1 81 ? -13.973 -3.036 11.058 1.00 97.00 81 SER A CA 1
ATOM 594 C C . SER A 1 81 ? -13.367 -4.105 10.140 1.00 97.00 81 SER A C 1
ATOM 596 O O . SER A 1 81 ? -12.492 -3.823 9.320 1.00 97.00 81 SER A O 1
ATOM 598 N N . SER A 1 82 ? -13.899 -5.329 10.194 1.00 96.56 82 SER A N 1
ATOM 599 C CA . SER A 1 82 ? -13.500 -6.392 9.262 1.00 96.56 82 SER A CA 1
ATOM 600 C C . SER A 1 82 ? -13.767 -6.022 7.800 1.00 96.56 82 SER A C 1
ATOM 602 O O . SER A 1 82 ? -12.976 -6.374 6.934 1.00 96.56 82 SER A O 1
ATOM 604 N N . SER A 1 83 ? -14.840 -5.274 7.511 1.00 97.00 83 SER A N 1
ATOM 605 C CA . SER A 1 83 ? -15.120 -4.808 6.147 1.00 97.00 83 SER A CA 1
ATOM 606 C C . SER A 1 83 ? -14.072 -3.806 5.663 1.00 97.00 83 SER A C 1
ATOM 608 O O . SER A 1 83 ? -13.622 -3.905 4.529 1.00 97.00 83 SER A O 1
ATOM 610 N N . MET A 1 84 ? -13.634 -2.885 6.528 1.00 97.12 84 MET A N 1
ATOM 611 C CA . MET A 1 84 ? -12.547 -1.955 6.209 1.00 97.12 84 MET A CA 1
ATOM 612 C C . MET A 1 84 ? -11.214 -2.679 6.026 1.00 97.12 84 MET A C 1
ATOM 614 O O . MET A 1 84 ? -10.446 -2.308 5.146 1.00 97.12 84 MET A O 1
ATOM 618 N N . CYS A 1 85 ? -10.948 -3.721 6.820 1.00 98.19 85 CYS A N 1
ATOM 619 C CA . CYS A 1 85 ? -9.769 -4.566 6.653 1.00 98.19 85 CYS A CA 1
ATOM 620 C C . CYS A 1 85 ? -9.740 -5.215 5.268 1.00 98.19 85 CYS A C 1
ATOM 622 O O . CYS A 1 85 ? -8.726 -5.124 4.586 1.00 98.19 85 CYS A O 1
ATOM 624 N N . VAL A 1 86 ? -10.857 -5.817 4.838 1.00 98.19 86 VAL A N 1
ATOM 625 C CA . VAL A 1 86 ? -10.986 -6.406 3.496 1.00 98.19 86 VAL A CA 1
ATOM 626 C C . VAL A 1 86 ? -10.725 -5.350 2.425 1.00 98.19 86 VAL A C 1
ATOM 628 O O . VAL A 1 86 ? -9.842 -5.542 1.600 1.00 98.19 86 VAL A O 1
ATOM 631 N N . SER A 1 87 ? -11.387 -4.190 2.498 1.00 98.06 87 SER A N 1
ATOM 632 C CA . SER A 1 87 ? -11.188 -3.122 1.508 1.00 98.06 87 SER A CA 1
ATOM 633 C C . SER A 1 87 ? -9.757 -2.573 1.478 1.00 98.06 87 SER A C 1
ATOM 635 O O . SER A 1 87 ? -9.273 -2.177 0.420 1.00 98.06 87 SER A O 1
ATOM 637 N N . LEU A 1 88 ? -9.063 -2.542 2.618 1.00 98.00 88 LEU A N 1
ATOM 638 C CA . LEU A 1 88 ? -7.665 -2.123 2.676 1.00 98.00 88 LEU A CA 1
ATOM 639 C C . LEU A 1 88 ? -6.724 -3.191 2.090 1.00 98.00 88 LEU A C 1
ATOM 641 O O . LEU A 1 88 ? -5.786 -2.843 1.378 1.00 98.00 88 LEU A O 1
ATOM 645 N N . CYS A 1 89 ? -6.990 -4.476 2.333 1.00 98.31 89 CYS A N 1
ATOM 646 C CA . CYS A 1 89 ? -6.266 -5.577 1.696 1.00 98.31 89 CYS A CA 1
ATOM 647 C C . CYS A 1 89 ? -6.459 -5.584 0.173 1.00 98.31 89 CYS A C 1
ATOM 649 O O . CYS A 1 89 ? -5.469 -5.694 -0.549 1.00 98.31 89 CYS A O 1
ATOM 651 N N . ASP A 1 90 ? -7.692 -5.393 -0.301 1.00 98.25 90 ASP A N 1
ATOM 652 C CA . ASP A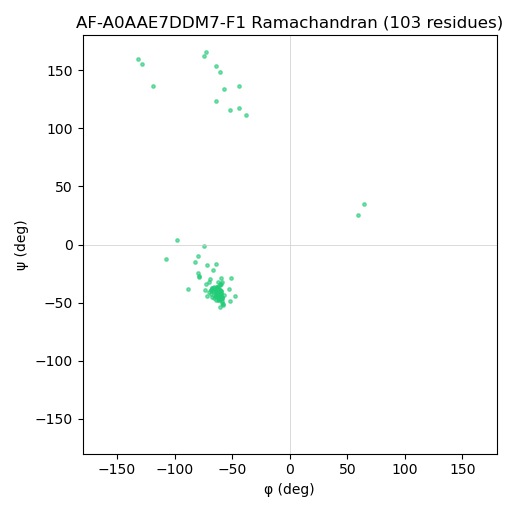 1 90 ? -8.014 -5.312 -1.731 1.00 98.25 90 ASP A CA 1
ATOM 653 C C . ASP A 1 90 ? -7.267 -4.146 -2.396 1.00 98.25 90 ASP A C 1
ATOM 655 O O . ASP A 1 90 ? -6.686 -4.293 -3.471 1.00 98.25 90 ASP A O 1
ATOM 659 N N . LEU A 1 91 ? -7.189 -2.996 -1.718 1.00 97.88 91 LEU A N 1
ATOM 660 C CA . LEU A 1 91 ? -6.422 -1.846 -2.195 1.00 97.88 91 LEU A CA 1
ATOM 661 C C . LEU A 1 91 ? -4.927 -2.169 -2.370 1.00 97.88 91 LEU A C 1
ATOM 663 O O . LEU A 1 91 ? -4.310 -1.728 -3.345 1.00 97.88 91 LEU A O 1
ATOM 667 N N . PHE A 1 92 ? -4.334 -2.930 -1.446 1.00 98.25 92 PHE A N 1
ATOM 668 C CA . PHE A 1 92 ? -2.946 -3.380 -1.574 1.00 98.25 92 PHE A CA 1
ATOM 669 C C . PHE A 1 92 ? -2.766 -4.383 -2.717 1.00 98.25 92 PHE A C 1
ATOM 671 O O . PHE A 1 92 ? -1.784 -4.281 -3.452 1.00 98.25 92 PHE A O 1
ATOM 678 N N . ASP A 1 93 ? -3.713 -5.301 -2.916 1.00 97.88 93 ASP A N 1
ATOM 679 C CA . ASP A 1 93 ? -3.697 -6.240 -4.044 1.00 97.88 93 ASP A CA 1
ATOM 680 C C . ASP A 1 93 ? -3.751 -5.520 -5.393 1.00 97.88 93 ASP A C 1
ATOM 682 O O . ASP A 1 93 ? -2.963 -5.811 -6.297 1.00 97.88 93 ASP A O 1
ATOM 686 N N . GLU A 1 94 ? -4.635 -4.535 -5.527 1.00 96.56 94 GLU A N 1
ATOM 687 C CA . GLU A 1 94 ? -4.744 -3.731 -6.740 1.00 96.56 94 GLU A CA 1
ATOM 688 C C . GLU A 1 94 ? -3.472 -2.921 -7.023 1.00 96.56 94 GLU A C 1
ATOM 690 O O . GLU A 1 94 ? -3.039 -2.818 -8.175 1.00 96.56 94 GLU A O 1
ATOM 695 N N . ALA A 1 95 ? -2.864 -2.335 -5.987 1.00 96.00 95 ALA A N 1
ATOM 696 C CA . ALA A 1 95 ? -1.615 -1.590 -6.121 1.00 96.00 95 ALA A CA 1
ATOM 697 C C . ALA A 1 95 ? -0.457 -2.505 -6.541 1.00 96.00 95 ALA A C 1
ATOM 699 O O . ALA A 1 95 ? 0.279 -2.170 -7.471 1.00 96.00 95 ALA A O 1
ATOM 700 N N . ALA A 1 96 ? -0.346 -3.686 -5.930 1.00 96.50 96 ALA A N 1
ATOM 701 C CA . ALA A 1 96 ? 0.636 -4.688 -6.319 1.00 96.50 96 ALA A CA 1
ATOM 702 C C . ALA A 1 96 ? 0.421 -5.151 -7.766 1.00 96.50 96 ALA A C 1
ATOM 704 O O . ALA A 1 96 ? 1.380 -5.259 -8.528 1.00 96.50 96 ALA A O 1
ATOM 705 N N . GLN A 1 97 ? -0.831 -5.355 -8.187 1.00 95.62 97 GLN A N 1
ATOM 706 C CA . GLN A 1 97 ? -1.144 -5.753 -9.557 1.00 95.62 97 GLN A CA 1
ATOM 707 C C . GLN A 1 97 ? -0.730 -4.695 -10.588 1.00 95.62 97 GLN A C 1
ATOM 709 O O . GLN A 1 97 ? -0.178 -5.048 -11.631 1.00 95.62 97 GLN A O 1
ATOM 714 N N . ARG A 1 98 ? -0.944 -3.405 -10.298 1.00 93.56 98 ARG A N 1
ATOM 715 C CA . ARG A 1 98 ? -0.425 -2.307 -11.135 1.00 93.56 98 ARG A CA 1
ATOM 716 C C . ARG A 1 98 ? 1.103 -2.335 -11.204 1.00 93.56 98 ARG A C 1
ATOM 718 O O . ARG A 1 98 ? 1.659 -2.283 -12.298 1.00 93.56 98 ARG A O 1
ATOM 725 N N . GLY A 1 99 ? 1.765 -2.527 -10.063 1.00 93.81 99 GLY A N 1
ATOM 726 C CA . GLY A 1 99 ? 3.217 -2.684 -9.996 1.00 93.81 99 GLY A CA 1
ATOM 727 C C . GLY A 1 99 ? 3.738 -3.842 -10.853 1.00 93.81 99 GLY A C 1
ATOM 728 O O . GLY A 1 99 ? 4.710 -3.666 -11.580 1.00 93.81 99 GLY A O 1
ATOM 729 N N . ARG A 1 100 ? 3.073 -5.006 -10.838 1.00 95.31 100 ARG A N 1
ATOM 730 C CA . ARG A 1 100 ? 3.464 -6.164 -11.666 1.00 95.31 100 ARG A CA 1
ATOM 731 C C . ARG A 1 100 ? 3.406 -5.838 -13.156 1.00 95.31 100 ARG A C 1
ATOM 733 O O . ARG A 1 100 ? 4.336 -6.160 -13.887 1.00 95.31 100 ARG A O 1
ATOM 740 N N . LEU A 1 101 ? 2.347 -5.155 -13.597 1.00 93.56 101 LEU A N 1
ATOM 741 C CA . LEU A 1 101 ? 2.220 -4.716 -14.991 1.00 93.56 101 LEU A CA 1
ATOM 742 C C . LEU A 1 101 ? 3.337 -3.744 -15.391 1.00 93.56 101 LEU A C 1
ATOM 744 O O . LEU A 1 101 ? 3.827 -3.825 -16.511 1.00 93.56 101 LEU A O 1
ATOM 748 N N . ARG A 1 102 ? 3.754 -2.858 -14.480 1.00 92.38 102 ARG A N 1
ATOM 749 C CA . ARG A 1 102 ? 4.867 -1.924 -14.693 1.00 92.38 102 ARG A CA 1
ATOM 750 C C . ARG A 1 102 ? 6.221 -2.631 -14.772 1.00 92.38 102 ARG A C 1
ATOM 752 O O . ARG A 1 102 ? 7.029 -2.260 -15.607 1.00 92.38 102 ARG A O 1
ATOM 759 N N . ILE A 1 103 ? 6.480 -3.613 -13.910 1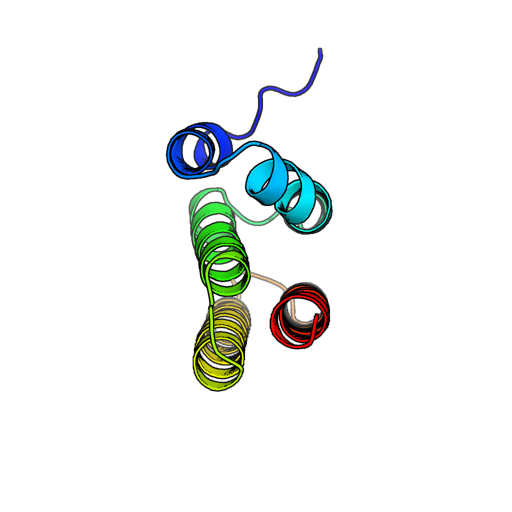.00 92.69 103 ILE A N 1
ATOM 760 C CA . ILE A 1 103 ? 7.755 -4.356 -13.884 1.00 92.69 103 ILE A CA 1
ATOM 761 C C . ILE A 1 103 ? 7.909 -5.261 -15.113 1.00 92.69 103 ILE A C 1
ATOM 763 O O . ILE A 1 103 ? 9.023 -5.476 -15.580 1.00 92.69 103 ILE A O 1
ATOM 767 N N . ALA A 1 104 ? 6.801 -5.791 -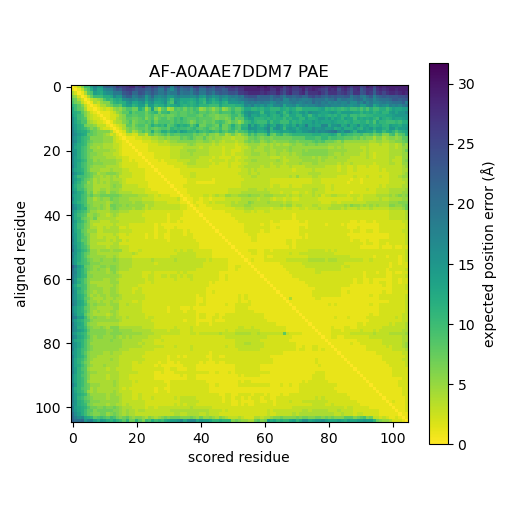15.634 1.00 89.94 104 ALA A N 1
ATOM 768 C CA . ALA A 1 104 ? 6.799 -6.644 -16.820 1.00 89.94 104 ALA A CA 1
ATOM 769 C C . ALA A 1 104 ? 6.889 -5.878 -18.159 1.00 89.94 104 ALA A C 1
ATOM 771 O O . ALA A 1 104 ? 7.024 -6.526 -19.200 1.00 89.94 104 ALA A O 1
ATOM 772 N N . ALA A 1 105 ? 6.759 -4.545 -18.143 1.00 83.19 105 ALA A N 1
ATOM 773 C CA . ALA A 1 105 ? 6.775 -3.670 -19.321 1.00 83.19 105 ALA A CA 1
ATOM 774 C C . ALA A 1 105 ? 8.193 -3.199 -19.679 1.00 83.19 105 ALA A C 1
ATOM 776 O O . ALA A 1 105 ? 8.479 -3.126 -20.897 1.00 83.19 105 ALA A O 1
#

Sequence (105 aa):
MPDSCPNYLAKMLPSLNPAEAAELVPSVGALKALGLEDNSQFTAALYLMEMLKATTEAELDMHMNQGKGFAEGLSCAKQISSSMCVSLCDLFDEAAQRGRLRIAA

pLDDT: mean 89.07, std 13.07, range [38.53, 98.56]

Nearest PDB structures (foldseek):
  6yss-assembly1_t  TM=5.865E-01  e=2.728E+00  Escherichia coli
  7n30-assembly1_ST  TM=5.395E-01  e=2.320E+00  Escherichia coli K-12
  7m4u-assembly1_t  TM=5.396E-01  e=2.728E+00  Acinetobacter baumannii AB0057

Foldseek 3Di:
DPDDPQPLCVVCVVVDDPVLNVLLVVLLVLLVVLVADSVLSSVLSVLLSQLSVDLDLVSLVVSLVVQLVSLVVCCVVVSHPPVSSVSSSVSSVVSSVVSVVVNVD

Secondary structure (DSSP, 8-state):
------HHHHHHGGGS-HHHHHHHHHHHHHHHHTT--HHHHHHHHHHHHHHHH--SHHHHHHHHHHHHHHHHHHHHTTSS-HHHHHHHHHHHHHHHHHHHHHHT-